Protein AF-A0A966UYW8-F1 (afdb_monomer_lite)

pLDDT: mean 93.56, std 5.07, range [69.44, 98.56]

Radius of gyration: 14.7 Å; chains: 1; bounding box: 33×31×45 Å

Structure (mmCIF, N/CA/C/O backbone):
data_AF-A0A966UYW8-F1
#
_entry.id   AF-A0A966UYW8-F1
#
loop_
_atom_site.group_PDB
_atom_site.id
_atom_site.type_symbol
_atom_site.label_atom_id
_atom_site.label_alt_id
_atom_site.label_comp_id
_atom_site.label_asym_id
_atom_site.label_entity_id
_atom_site.label_seq_id
_atom_site.pdbx_PDB_ins_code
_atom_site.Cartn_x
_atom_site.Cartn_y
_atom_site.Cartn_z
_atom_site.occupancy
_atom_site.B_iso_or_equiv
_atom_site.auth_seq_id
_atom_site.auth_comp_id
_atom_site.auth_asym_id
_atom_site.auth_atom_id
_atom_site.pdbx_PDB_model_num
ATOM 1 N N . VAL A 1 1 ? -18.154 -5.520 -30.760 1.00 69.44 1 VAL A N 1
ATOM 2 C CA . VAL A 1 1 ? -17.575 -6.535 -29.855 1.00 69.44 1 VAL A CA 1
ATOM 3 C C . VAL A 1 1 ? -16.326 -5.933 -29.238 1.00 69.44 1 VAL A C 1
ATOM 5 O O . VAL A 1 1 ? -15.535 -5.371 -29.984 1.00 69.44 1 VAL A O 1
ATOM 8 N N . GLN A 1 2 ? -16.212 -5.916 -27.909 1.00 77.81 2 GLN A N 1
ATOM 9 C CA . GLN A 1 2 ? -14.952 -5.582 -27.237 1.00 77.81 2 GLN A CA 1
ATOM 10 C C . GLN A 1 2 ? -14.099 -6.853 -27.202 1.00 77.81 2 GLN A C 1
ATOM 12 O O . GLN A 1 2 ? -14.625 -7.929 -26.926 1.00 77.81 2 GLN A O 1
ATOM 17 N N . HIS A 1 3 ? -12.822 -6.727 -27.544 1.00 86.00 3 HIS A N 1
ATOM 18 C CA . HIS A 1 3 ? -11.830 -7.787 -27.403 1.00 86.00 3 HIS A CA 1
ATOM 19 C C . HIS A 1 3 ? -10.864 -7.365 -26.297 1.00 86.00 3 HIS A C 1
ATOM 21 O O . HIS A 1 3 ? -10.427 -6.215 -26.291 1.00 86.00 3 HIS A O 1
ATOM 27 N N . GLU A 1 4 ? -10.552 -8.275 -25.378 1.00 87.56 4 GLU A N 1
ATOM 28 C CA . GLU A 1 4 ? -9.548 -8.066 -24.334 1.00 87.56 4 GLU A CA 1
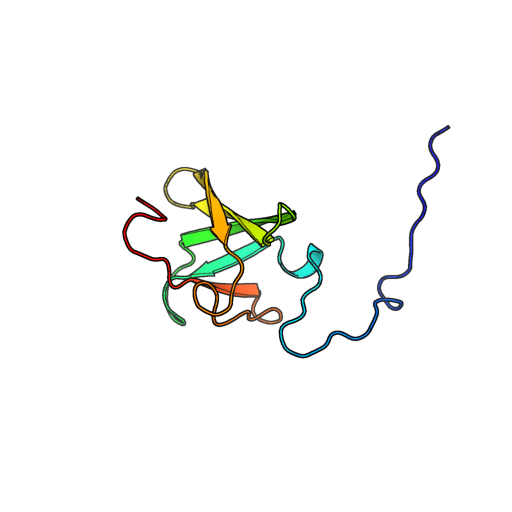ATOM 29 C C . GLU A 1 4 ? -8.221 -8.685 -24.770 1.00 87.56 4 GLU A C 1
ATOM 31 O O . GLU A 1 4 ? -8.187 -9.790 -25.319 1.00 87.56 4 GLU A O 1
ATOM 36 N N . LEU A 1 5 ? -7.134 -7.948 -24.551 1.00 89.25 5 LEU A N 1
ATOM 37 C CA . LEU A 1 5 ? -5.774 -8.421 -24.764 1.00 89.25 5 LEU A CA 1
ATOM 38 C C . LEU A 1 5 ? -5.194 -8.786 -23.401 1.00 89.25 5 LEU A C 1
ATOM 40 O O . LEU A 1 5 ? -5.120 -7.938 -22.516 1.00 89.25 5 LEU A O 1
ATOM 44 N N . LEU A 1 6 ? -4.805 -10.045 -23.249 1.00 90.31 6 LEU A N 1
ATOM 45 C CA . LEU A 1 6 ? -4.254 -10.594 -22.016 1.00 90.31 6 LEU A CA 1
ATOM 46 C C . LEU A 1 6 ? -2.822 -11.074 -22.265 1.00 90.31 6 LEU A C 1
ATOM 48 O O . LEU A 1 6 ? -2.458 -11.393 -23.399 1.00 90.31 6 LEU A O 1
ATOM 52 N N . VAL A 1 7 ? -2.040 -11.148 -21.194 1.00 90.69 7 VAL A N 1
ATOM 53 C CA . VAL A 1 7 ? -0.701 -11.747 -21.148 1.00 90.69 7 VAL A CA 1
ATOM 54 C C . VAL A 1 7 ? -0.671 -12.777 -20.018 1.00 90.69 7 VAL A C 1
ATOM 56 O O . VAL A 1 7 ? -1.425 -12.638 -19.051 1.00 90.69 7 VAL A O 1
ATOM 59 N N . ASP A 1 8 ? 0.143 -13.824 -20.149 1.00 92.31 8 ASP A N 1
ATOM 60 C CA . ASP A 1 8 ? 0.307 -14.803 -19.075 1.00 92.31 8 ASP A CA 1
ATOM 61 C C . ASP A 1 8 ? 0.999 -14.149 -17.868 1.00 92.31 8 ASP A C 1
ATOM 63 O O . ASP A 1 8 ? 1.901 -13.325 -18.017 1.00 92.31 8 ASP A O 1
ATOM 67 N N . ALA A 1 9 ? 0.585 -14.509 -16.653 1.00 86.25 9 ALA A N 1
ATOM 68 C CA . ALA A 1 9 ? 1.211 -13.992 -15.440 1.00 86.25 9 ALA A CA 1
ATOM 69 C C . ALA A 1 9 ? 2.678 -14.440 -15.304 1.00 86.25 9 ALA A C 1
ATOM 71 O O . ALA A 1 9 ? 3.461 -13.755 -14.651 1.00 86.25 9 ALA A O 1
ATOM 72 N N . ALA A 1 10 ? 3.055 -15.562 -15.923 1.00 88.50 10 ALA A N 1
ATOM 73 C CA . ALA A 1 10 ? 4.428 -16.051 -15.957 1.00 88.50 10 ALA A CA 1
ATOM 74 C C . ALA A 1 10 ? 5.347 -15.229 -16.880 1.00 88.50 10 ALA A C 1
ATOM 76 O O . ALA A 1 10 ? 6.563 -15.317 -16.737 1.00 88.50 10 ALA A O 1
ATOM 77 N N . ASP A 1 11 ? 4.789 -14.411 -17.779 1.00 90.81 11 ASP A N 1
ATOM 78 C CA . ASP A 1 11 ? 5.550 -13.541 -18.689 1.00 90.81 11 ASP A CA 1
ATOM 79 C C . ASP A 1 11 ? 5.872 -12.168 -18.062 1.00 90.81 11 ASP A C 1
ATOM 81 O O . ASP A 1 11 ? 6.305 -11.242 -18.756 1.00 90.81 11 ASP A O 1
ATOM 85 N N . ARG A 1 12 ? 5.633 -11.998 -16.753 1.00 87.88 12 ARG A N 1
ATOM 86 C CA . ARG A 1 12 ? 5.987 -10.768 -16.036 1.00 87.88 12 ARG A CA 1
ATOM 87 C C . ARG A 1 12 ? 7.501 -10.516 -16.126 1.00 87.88 12 ARG A C 1
ATOM 89 O O . ARG A 1 12 ? 8.280 -11.454 -15.948 1.00 87.88 12 ARG A O 1
ATOM 96 N N . PRO A 1 13 ? 7.927 -9.269 -16.395 1.00 87.62 13 PRO A N 1
ATOM 97 C CA . PRO A 1 13 ? 9.343 -8.930 -16.409 1.00 87.62 13 PRO A CA 1
ATOM 98 C C . PRO A 1 13 ? 9.951 -9.080 -15.011 1.00 87.62 13 PRO A C 1
ATOM 100 O O . PRO A 1 13 ? 9.260 -8.918 -14.006 1.00 87.62 13 PRO A O 1
ATOM 103 N N . GLU A 1 14 ? 11.251 -9.367 -14.960 1.00 88.69 14 GLU A N 1
ATOM 104 C CA . GLU A 1 14 ? 12.006 -9.312 -13.709 1.00 88.69 14 GLU A CA 1
ATOM 105 C C . GLU A 1 14 ? 12.050 -7.870 -13.192 1.00 88.69 14 GLU A C 1
ATOM 107 O O . GLU A 1 14 ? 12.197 -6.930 -13.975 1.0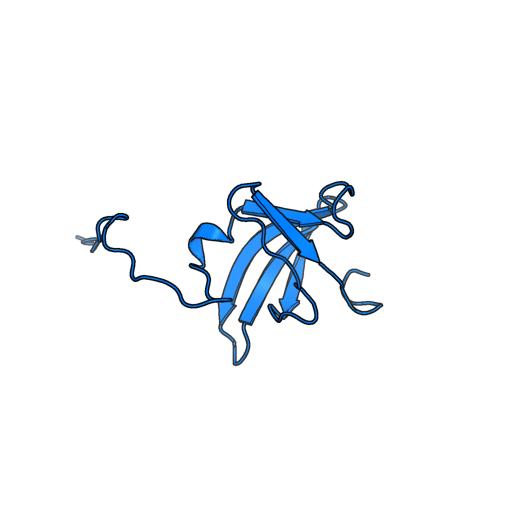0 88.69 14 GLU A O 1
ATOM 112 N N . LEU A 1 15 ? 11.898 -7.721 -11.878 1.00 90.25 15 LEU A N 1
ATOM 113 C CA . LEU A 1 15 ? 11.914 -6.439 -11.182 1.00 90.25 15 LEU A CA 1
ATOM 114 C C . LEU A 1 15 ? 13.304 -6.170 -10.608 1.00 90.25 15 LEU A C 1
ATOM 116 O O . LEU A 1 15 ? 13.963 -7.088 -10.106 1.00 90.25 15 LEU A O 1
ATOM 120 N N . GLU A 1 16 ? 13.730 -4.911 -10.646 1.00 90.88 16 GLU A N 1
ATOM 121 C CA . GLU A 1 16 ? 14.887 -4.454 -9.879 1.00 90.88 16 GLU A CA 1
ATOM 122 C C . GLU A 1 16 ? 14.535 -4.279 -8.389 1.00 90.88 16 GLU A C 1
ATOM 124 O O . GLU A 1 16 ? 13.378 -4.347 -7.965 1.00 90.88 1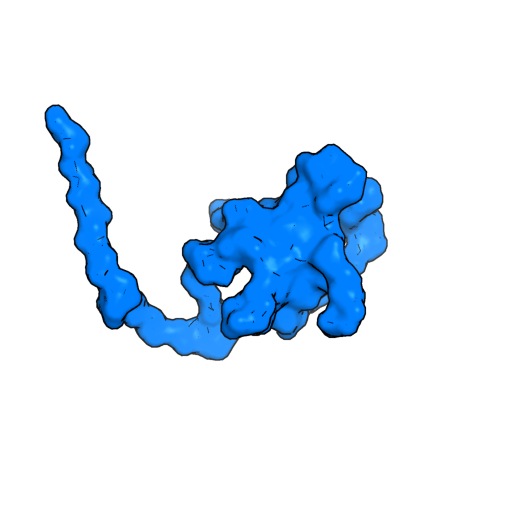6 GLU A O 1
ATOM 129 N N . GLU A 1 17 ? 15.552 -4.070 -7.551 1.00 85.44 17 GLU A N 1
ATOM 130 C CA . GLU A 1 17 ? 15.340 -3.805 -6.128 1.00 85.44 17 GLU A CA 1
ATOM 131 C C . GLU A 1 17 ? 14.529 -2.514 -5.932 1.00 85.44 17 GLU A C 1
ATOM 133 O O . GLU A 1 17 ? 14.879 -1.458 -6.455 1.00 85.44 17 GLU A O 1
ATOM 138 N N . GLY A 1 18 ? 13.441 -2.606 -5.164 1.00 84.00 18 GLY A N 1
ATOM 139 C CA . GLY A 1 18 ? 12.525 -1.487 -4.936 1.00 84.00 18 GLY A CA 1
ATOM 140 C C . GLY A 1 18 ? 11.493 -1.274 -6.047 1.00 84.00 18 GLY A C 1
ATOM 141 O O . GLY A 1 18 ? 10.671 -0.366 -5.926 1.00 84.00 18 GLY A O 1
ATOM 142 N N . GLU A 1 19 ? 11.486 -2.102 -7.094 1.00 89.94 19 GLU A N 1
ATOM 143 C CA . GLU A 1 19 ? 10.400 -2.126 -8.070 1.00 89.94 19 GLU A CA 1
ATOM 144 C C . GLU A 1 19 ? 9.298 -3.103 -7.649 1.00 89.94 19 GLU A C 1
ATOM 146 O O . GLU A 1 19 ? 9.546 -4.178 -7.102 1.00 89.94 19 GLU A O 1
ATOM 151 N N . PHE A 1 20 ? 8.052 -2.728 -7.934 1.00 91.25 20 PHE A N 1
ATOM 152 C CA . PHE A 1 20 ? 6.869 -3.506 -7.585 1.00 91.25 20 PHE A CA 1
ATOM 153 C C . PHE A 1 20 ? 5.882 -3.496 -8.746 1.00 91.25 20 PHE A C 1
ATOM 155 O O . PHE A 1 20 ? 5.660 -2.463 -9.383 1.00 91.25 20 PHE A O 1
ATOM 162 N N . HIS A 1 21 ? 5.213 -4.621 -8.993 1.00 91.50 21 HIS A N 1
ATOM 163 C CA . HIS A 1 21 ? 4.018 -4.589 -9.826 1.00 91.50 21 HIS A CA 1
ATOM 164 C C . HIS A 1 21 ? 2.856 -3.995 -9.029 1.00 91.50 21 HIS A C 1
ATOM 166 O O . HIS A 1 21 ? 2.551 -4.449 -7.930 1.00 91.50 21 HIS A O 1
ATOM 172 N N . VAL A 1 22 ? 2.142 -3.037 -9.622 1.00 90.81 22 VAL A N 1
ATOM 173 C CA . VAL A 1 22 ? 0.981 -2.379 -8.991 1.00 90.81 22 VAL A CA 1
ATOM 174 C C . VAL A 1 22 ? -0.064 -3.386 -8.504 1.00 90.81 22 VAL A C 1
ATOM 176 O O . VAL A 1 22 ? -0.596 -3.247 -7.408 1.00 90.81 22 VAL A O 1
ATOM 179 N N . LEU A 1 23 ? -0.312 -4.436 -9.291 1.00 91.19 23 LEU A N 1
ATOM 180 C CA . LEU A 1 23 ? -1.269 -5.490 -8.949 1.00 91.19 23 LEU A CA 1
ATOM 181 C C . LEU A 1 23 ? -0.905 -6.245 -7.665 1.00 91.19 23 LEU A C 1
ATOM 183 O O . LEU A 1 23 ? -1.801 -6.750 -7.000 1.00 91.19 23 LEU A O 1
ATOM 187 N N . ASP A 1 24 ? 0.381 -6.314 -7.324 1.00 94.19 24 ASP A N 1
ATOM 188 C CA . ASP A 1 24 ? 0.855 -7.018 -6.132 1.00 94.19 24 ASP A CA 1
ATOM 189 C C . ASP A 1 24 ? 0.766 -6.128 -4.878 1.00 94.19 24 ASP A C 1
ATOM 191 O O . ASP A 1 24 ? 0.796 -6.633 -3.758 1.00 94.19 24 ASP A O 1
ATOM 195 N N . LEU A 1 25 ? 0.624 -4.807 -5.053 1.00 96.62 25 LEU A N 1
ATOM 196 C CA . LEU A 1 25 ? 0.416 -3.857 -3.956 1.00 96.62 25 LEU A CA 1
ATOM 197 C C . LEU A 1 25 ? -1.048 -3.790 -3.509 1.00 96.62 25 LEU A C 1
ATOM 199 O O . LEU A 1 25 ? -1.325 -3.486 -2.350 1.00 96.62 25 LEU A O 1
ATOM 203 N N . GLN A 1 26 ? -1.994 -4.048 -4.413 1.00 97.19 26 GLN A N 1
ATOM 204 C CA . GLN A 1 26 ? -3.421 -3.988 -4.104 1.00 97.19 26 GLN A CA 1
ATOM 205 C C . GLN A 1 26 ? -3.807 -5.071 -3.088 1.00 97.19 26 GLN A C 1
ATOM 207 O O . GLN A 1 26 ? -3.467 -6.243 -3.230 1.00 97.19 26 GLN A O 1
ATOM 212 N N . GLY A 1 27 ? -4.549 -4.675 -2.055 1.00 97.56 27 GLY A N 1
ATOM 213 C CA . GLY A 1 27 ? -4.976 -5.565 -0.977 1.00 97.56 27 GLY A CA 1
ATOM 214 C C . GLY A 1 27 ? -3.959 -5.754 0.149 1.00 97.56 27 GLY A C 1
ATOM 215 O O . GLY A 1 27 ? -4.314 -6.377 1.149 1.00 97.56 27 GLY A O 1
ATOM 216 N N . LEU A 1 28 ? -2.744 -5.199 0.045 1.00 98.50 28 LEU A N 1
ATOM 217 C CA . LEU A 1 28 ? -1.786 -5.242 1.151 1.00 98.50 28 LEU A CA 1
ATOM 218 C C . LEU A 1 28 ? -2.327 -4.501 2.379 1.00 98.50 28 LEU A C 1
ATOM 220 O O . LEU A 1 28 ? -2.929 -3.425 2.279 1.00 98.50 28 LEU A O 1
ATOM 224 N N . GLU A 1 29 ? -2.069 -5.065 3.555 1.00 98.56 29 GLU A N 1
ATOM 225 C CA . GLU A 1 29 ? -2.317 -4.389 4.823 1.00 98.56 29 GLU A CA 1
ATOM 226 C C . GLU A 1 29 ? -1.297 -3.270 5.049 1.00 98.56 29 GLU A C 1
ATOM 228 O O . GLU A 1 29 ? -0.100 -3.432 4.829 1.00 98.56 29 GLU A O 1
ATOM 233 N N . VAL A 1 30 ? -1.755 -2.141 5.574 1.00 98.50 30 VAL A N 1
ATOM 234 C CA . VAL A 1 30 ? -0.897 -1.008 5.932 1.00 98.50 30 VAL A CA 1
ATOM 235 C C . VAL A 1 30 ? -0.749 -0.964 7.446 1.00 98.50 30 VAL A C 1
ATOM 237 O O . VAL A 1 30 ? -1.750 -0.917 8.167 1.00 98.50 30 VAL A O 1
ATOM 240 N N . ARG A 1 31 ? 0.490 -0.958 7.946 1.00 98.25 31 ARG A N 1
ATOM 241 C CA . ARG A 1 31 ? 0.801 -0.969 9.387 1.00 98.25 31 ARG A CA 1
ATOM 242 C C . ARG A 1 31 ? 1.707 0.195 9.771 1.00 98.25 31 ARG A C 1
ATOM 244 O O . ARG A 1 31 ? 2.521 0.630 8.971 1.00 98.25 31 ARG A O 1
ATOM 251 N N . LEU A 1 32 ? 1.602 0.675 11.012 1.00 97.06 32 LEU A N 1
ATOM 252 C CA . LEU A 1 32 ? 2.495 1.718 11.559 1.00 97.06 32 LEU A CA 1
ATOM 253 C C . LEU A 1 32 ? 3.691 1.151 12.342 1.00 97.06 32 LEU A C 1
ATOM 255 O O . LEU A 1 32 ? 4.591 1.888 12.740 1.00 97.06 32 LEU A O 1
ATOM 259 N N . SER A 1 33 ? 3.692 -0.154 12.601 1.00 96.69 33 SER A N 1
ATOM 260 C CA . SER A 1 33 ? 4.799 -0.891 13.204 1.00 96.69 33 SER A CA 1
ATOM 261 C C . SER A 1 33 ? 4.773 -2.338 12.715 1.00 96.69 33 SER A C 1
ATOM 263 O O . SER A 1 33 ? 3.710 -2.854 12.372 1.00 96.69 33 SER A O 1
ATOM 265 N N . ILE A 1 34 ? 5.932 -3.000 12.707 1.00 94.56 34 ILE A N 1
ATOM 266 C CA . ILE A 1 34 ? 6.101 -4.375 12.197 1.00 94.56 34 ILE A CA 1
ATOM 267 C C . ILE A 1 34 ? 5.125 -5.357 12.876 1.00 94.56 34 ILE A C 1
ATOM 269 O O . ILE A 1 34 ? 4.453 -6.148 12.218 1.00 94.56 34 ILE A O 1
ATOM 273 N N . GLU A 1 35 ? 4.997 -5.261 14.200 1.00 94.12 35 GLU A N 1
ATOM 274 C CA . GLU A 1 35 ? 4.109 -6.103 15.021 1.00 94.12 35 GLU A CA 1
ATOM 275 C C . GLU A 1 35 ? 2.734 -5.454 15.279 1.00 94.12 35 GLU A C 1
ATOM 277 O O . GLU A 1 35 ? 1.939 -5.946 16.082 1.00 94.12 35 GLU A O 1
ATOM 282 N N . GLY A 1 36 ? 2.463 -4.308 14.651 1.00 95.06 36 GLY A N 1
ATOM 283 C CA . GLY A 1 36 ? 1.238 -3.544 14.846 1.00 95.06 36 GLY A CA 1
ATOM 284 C C . GLY A 1 36 ? 0.039 -4.128 14.099 1.00 95.06 36 GLY A C 1
ATOM 285 O O . GLY A 1 36 ? 0.203 -4.896 13.150 1.00 95.06 36 GLY A O 1
ATOM 286 N N . PRO A 1 37 ? -1.189 -3.748 14.491 1.00 96.75 37 PRO A N 1
ATOM 287 C CA . PRO A 1 37 ? -2.374 -4.097 13.722 1.00 96.75 37 PRO A CA 1
ATOM 288 C C . PRO A 1 37 ? -2.379 -3.377 12.366 1.00 96.75 37 PRO A C 1
ATOM 290 O O . PRO A 1 37 ? -1.829 -2.280 12.227 1.00 96.75 37 PRO A O 1
ATOM 293 N N . ALA A 1 38 ? -3.067 -3.964 11.389 1.00 97.69 38 ALA A N 1
ATOM 294 C CA . ALA A 1 38 ? -3.413 -3.276 10.153 1.00 97.69 38 ALA A CA 1
ATOM 295 C C . ALA A 1 38 ? -4.333 -2.081 10.449 1.00 97.69 38 ALA A C 1
ATOM 297 O O . ALA A 1 38 ? -5.344 -2.215 11.145 1.00 97.69 38 ALA A O 1
ATOM 298 N N . ILE A 1 39 ? -3.978 -0.914 9.916 1.00 97.50 39 ILE A N 1
ATOM 299 C CA . ILE A 1 39 ? -4.747 0.329 10.063 1.00 97.50 39 ILE A CA 1
ATOM 300 C C . ILE A 1 39 ? -5.489 0.719 8.784 1.00 97.50 39 ILE A C 1
ATOM 302 O O . ILE A 1 39 ? -6.388 1.557 8.839 1.00 97.50 39 ILE A O 1
ATOM 306 N N . ALA A 1 40 ? -5.100 0.141 7.647 1.00 98.19 40 ALA A N 1
ATOM 307 C CA . ALA A 1 40 ? -5.686 0.400 6.343 1.00 98.19 40 ALA A CA 1
ATOM 308 C C . ALA A 1 40 ? -5.394 -0.750 5.371 1.00 98.19 40 ALA A C 1
ATOM 310 O O . ALA A 1 40 ? -4.577 -1.630 5.661 1.00 98.19 40 ALA A O 1
ATOM 311 N N . THR A 1 41 ? -6.025 -0.697 4.203 1.00 98.50 41 THR A N 1
ATOM 312 C CA . THR A 1 41 ? -5.764 -1.596 3.074 1.00 98.50 41 THR A CA 1
ATOM 313 C C . THR A 1 41 ? -5.433 -0.781 1.832 1.00 98.50 41 THR A C 1
ATOM 315 O O . THR A 1 41 ? -6.066 0.246 1.578 1.00 98.50 41 THR A O 1
ATOM 318 N N . VAL A 1 42 ? -4.445 -1.226 1.058 1.00 98.50 42 VAL A N 1
ATOM 319 C CA . VAL A 1 42 ? -4.116 -0.621 -0.237 1.00 98.50 42 VAL A CA 1
ATOM 320 C C . VAL A 1 42 ? -5.219 -0.927 -1.246 1.00 98.50 42 VAL A C 1
ATOM 322 O O . VAL A 1 42 ? -5.574 -2.087 -1.453 1.00 98.50 42 VAL A O 1
ATOM 325 N N . LEU A 1 43 ? -5.742 0.111 -1.890 1.00 97.94 43 LEU A N 1
ATOM 326 C CA . LEU A 1 43 ? -6.748 -0.002 -2.941 1.00 97.94 43 LEU A CA 1
ATOM 327 C C . LEU A 1 43 ? -6.130 0.062 -4.334 1.00 97.94 43 LEU A C 1
ATOM 329 O O . LEU A 1 43 ? -6.500 -0.734 -5.192 1.00 97.94 43 LEU A O 1
ATOM 333 N N . ASP A 1 44 ? -5.220 1.011 -4.563 1.00 96.38 44 ASP A N 1
ATOM 334 C CA . ASP A 1 44 ? -4.620 1.241 -5.878 1.00 96.38 44 ASP A CA 1
ATOM 335 C C . ASP A 1 44 ? -3.333 2.082 -5.796 1.00 96.38 44 ASP A C 1
ATOM 337 O O . ASP A 1 44 ? -2.986 2.610 -4.735 1.00 96.38 44 ASP A O 1
ATOM 341 N N . LEU A 1 45 ? -2.644 2.241 -6.930 1.00 95.94 45 LEU A N 1
ATOM 342 C CA . LEU A 1 45 ? -1.519 3.159 -7.107 1.00 95.94 45 LEU A CA 1
ATOM 343 C C . LEU A 1 45 ? -1.799 4.136 -8.257 1.00 95.94 45 LEU A C 1
ATOM 345 O O . LEU A 1 45 ? -2.038 3.738 -9.395 1.00 95.94 45 LEU A O 1
ATOM 349 N N . HIS A 1 46 ? -1.704 5.433 -7.976 1.00 94.88 46 HIS A N 1
ATOM 350 C CA . HIS A 1 46 ? -1.911 6.498 -8.955 1.00 94.88 46 HIS A CA 1
ATOM 351 C C . HIS A 1 46 ? -0.580 7.096 -9.404 1.00 94.88 46 HIS A C 1
ATOM 353 O O . HIS A 1 46 ? 0.172 7.628 -8.589 1.00 94.88 46 HIS A O 1
ATOM 359 N N . HIS A 1 47 ? -0.337 7.115 -10.714 1.00 91.62 47 HIS A N 1
ATOM 360 C CA . HIS A 1 47 ? 0.800 7.816 -11.313 1.00 91.62 47 HIS A CA 1
ATOM 361 C C . HIS A 1 47 ? 0.409 9.261 -11.665 1.00 91.62 47 HIS A C 1
ATOM 363 O O . HIS A 1 47 ? -0.275 9.510 -12.659 1.00 91.62 47 HIS A O 1
ATOM 369 N N . SER A 1 48 ? 0.820 10.235 -10.846 1.00 81.44 48 SER A N 1
ATOM 370 C CA . SER A 1 48 ? 0.493 11.665 -11.013 1.00 81.44 48 SER A CA 1
ATOM 371 C C . SER A 1 48 ? 1.732 12.551 -10.849 1.00 81.44 48 SER A C 1
ATOM 373 O O . SER A 1 48 ? 1.799 13.417 -9.978 1.00 81.44 48 SER A O 1
ATOM 375 N N . GLY A 1 49 ? 2.760 12.301 -11.663 1.00 86.94 49 GLY A N 1
ATOM 376 C CA . GLY A 1 49 ? 4.076 12.950 -11.561 1.00 86.94 49 GLY A CA 1
ATOM 377 C C . GLY A 1 49 ? 4.961 12.371 -10.451 1.00 86.94 49 GLY A C 1
ATOM 378 O O . GLY A 1 49 ? 6.166 12.280 -10.644 1.00 86.94 49 GLY A O 1
ATOM 379 N N . ASN A 1 50 ? 4.346 11.922 -9.355 1.00 89.00 50 ASN A N 1
ATOM 380 C CA . ASN A 1 50 ? 4.881 10.961 -8.391 1.00 89.00 50 ASN A CA 1
ATOM 381 C C . ASN A 1 50 ? 3.857 9.832 -8.199 1.00 89.00 50 ASN A C 1
ATOM 383 O O . ASN A 1 50 ? 2.687 9.987 -8.574 1.00 89.00 50 ASN A O 1
ATOM 387 N N . ASP A 1 51 ? 4.285 8.751 -7.557 1.00 94.62 51 ASP A N 1
ATOM 388 C CA . ASP A 1 51 ? 3.432 7.606 -7.252 1.00 94.62 51 ASP A CA 1
ATOM 389 C C . ASP A 1 51 ? 2.704 7.822 -5.926 1.00 94.62 51 ASP A C 1
ATOM 391 O O . ASP A 1 51 ? 3.310 8.173 -4.908 1.00 94.62 51 ASP A O 1
ATOM 395 N N . LEU A 1 52 ? 1.383 7.654 -5.947 1.00 96.62 52 LEU A N 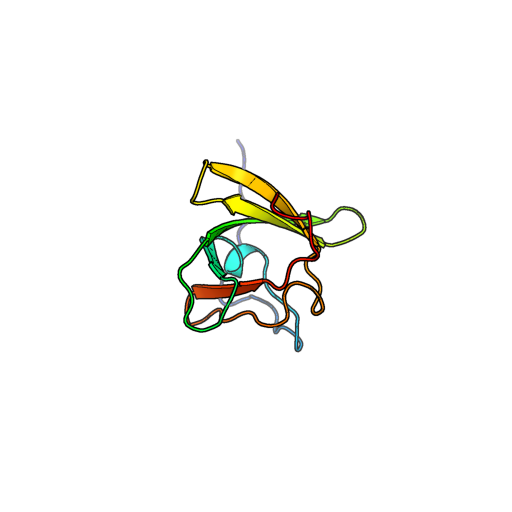1
ATOM 396 C CA . LEU A 1 52 ? 0.507 7.840 -4.795 1.00 96.62 52 LEU A CA 1
ATOM 397 C C . LEU A 1 52 ? -0.266 6.549 -4.520 1.00 96.62 52 LEU A C 1
ATOM 399 O O . LEU A 1 52 ? -1.109 6.151 -5.319 1.00 96.62 52 LEU A O 1
ATOM 403 N N . LEU A 1 53 ? -0.016 5.925 -3.372 1.00 97.31 53 LEU A N 1
ATOM 404 C CA . LEU A 1 53 ? -0.819 4.823 -2.854 1.00 97.31 53 LEU A CA 1
ATOM 405 C C . LEU A 1 53 ? -2.171 5.349 -2.381 1.00 97.31 53 LEU A C 1
ATOM 407 O O . LEU A 1 53 ? -2.234 6.200 -1.492 1.00 97.31 53 LEU A O 1
ATOM 411 N N . GLU A 1 54 ? -3.249 4.821 -2.947 1.00 97.56 54 GLU A N 1
ATOM 412 C CA . GLU A 1 54 ? -4.587 4.977 -2.391 1.00 97.56 54 GLU A CA 1
ATOM 413 C C . GLU A 1 54 ? -4.804 3.904 -1.327 1.00 97.56 54 GLU A C 1
ATOM 415 O O . GLU A 1 54 ? -4.726 2.709 -1.610 1.00 97.56 54 GLU A O 1
ATOM 420 N N . ILE A 1 55 ? -5.082 4.333 -0.099 1.00 98.12 55 ILE A N 1
ATOM 421 C CA . ILE A 1 55 ? -5.366 3.443 1.028 1.00 98.12 55 ILE A CA 1
ATOM 422 C C . ILE A 1 55 ? -6.739 3.757 1.612 1.00 98.12 55 ILE A C 1
ATOM 424 O O . ILE A 1 55 ? -7.157 4.915 1.632 1.00 98.12 55 ILE A O 1
ATOM 428 N N . GLU A 1 56 ? -7.422 2.741 2.127 1.00 98.19 56 GLU A N 1
ATOM 429 C CA . GLU A 1 56 ? -8.684 2.879 2.858 1.00 98.19 56 GLU A CA 1
ATOM 430 C C . GLU A 1 56 ? -8.464 2.599 4.342 1.00 98.19 56 GLU A C 1
ATOM 432 O O . GLU A 1 56 ? -8.050 1.500 4.711 1.00 98.19 56 GLU A O 1
ATOM 437 N N . LEU A 1 57 ? -8.715 3.596 5.193 1.00 97.19 57 LEU A N 1
ATOM 438 C CA . LEU A 1 57 ? -8.527 3.487 6.637 1.00 97.19 57 LEU A CA 1
ATOM 439 C C . LEU A 1 57 ? -9.580 2.568 7.263 1.00 97.19 57 LEU A C 1
ATOM 441 O O . LEU A 1 57 ? -10.782 2.798 7.136 1.00 97.19 57 LEU A O 1
ATOM 445 N N . SER A 1 58 ? -9.138 1.594 8.055 1.00 96.00 58 SER A N 1
ATOM 446 C CA . SER A 1 58 ? -10.022 0.653 8.755 1.00 96.00 58 SER A CA 1
ATOM 447 C C . SER A 1 58 ? -10.891 1.322 9.828 1.00 96.00 58 SER A C 1
ATOM 449 O O . SER A 1 58 ? -11.890 0.752 10.260 1.00 96.00 58 SER A O 1
ATOM 451 N N . SER A 1 59 ? -10.509 2.513 10.301 1.00 93.88 59 SER A N 1
ATOM 452 C CA . SER A 1 59 ? -11.215 3.237 11.363 1.00 93.88 59 SER A CA 1
ATOM 453 C C . SER A 1 59 ? -12.545 3.842 10.917 1.00 93.88 59 SER A C 1
ATOM 455 O O . SER A 1 59 ? -13.498 3.859 11.695 1.00 93.88 59 SER A O 1
ATOM 457 N N . ASP A 1 60 ? -12.599 4.384 9.701 1.00 93.75 60 ASP A N 1
ATOM 458 C CA . ASP A 1 60 ? -13.713 5.207 9.213 1.00 93.75 60 ASP A CA 1
ATOM 459 C C . ASP A 1 60 ? -14.018 5.020 7.714 1.00 93.75 60 ASP A C 1
ATOM 461 O O . ASP A 1 60 ? -14.942 5.651 7.199 1.00 93.75 60 ASP A O 1
ATOM 465 N N . GLY A 1 61 ? -13.274 4.159 7.010 1.00 95.25 61 GLY A N 1
ATOM 466 C CA . GLY A 1 61 ? -13.406 3.936 5.568 1.00 95.25 61 GLY A CA 1
ATOM 467 C C . GLY A 1 61 ? -12.947 5.121 4.718 1.00 95.25 61 GLY A C 1
ATOM 468 O O . GLY A 1 61 ? -13.213 5.159 3.515 1.00 95.25 61 GLY A O 1
ATOM 469 N N . ARG A 1 62 ? -12.297 6.129 5.314 1.00 95.50 62 ARG A N 1
ATOM 470 C CA . ARG A 1 62 ? -11.782 7.274 4.567 1.00 95.50 62 ARG A CA 1
ATOM 471 C C . ARG A 1 62 ? -10.642 6.819 3.665 1.00 95.50 62 ARG A C 1
ATOM 473 O O . ARG A 1 62 ? -9.765 6.063 4.078 1.00 95.50 62 ARG A O 1
ATOM 480 N N . ARG A 1 63 ? -10.641 7.346 2.442 1.00 96.81 63 ARG A N 1
ATOM 481 C CA . ARG A 1 63 ? -9.575 7.112 1.470 1.00 96.81 63 ARG A CA 1
ATOM 482 C C . ARG A 1 63 ? -8.540 8.220 1.516 1.00 96.81 63 ARG A C 1
ATOM 484 O O . ARG A 1 63 ? -8.894 9.401 1.540 1.00 96.81 63 ARG A O 1
ATOM 491 N N . CYS A 1 64 ? -7.275 7.830 1.505 1.00 95.31 64 CYS A N 1
ATOM 492 C CA . CYS A 1 64 ? -6.133 8.731 1.583 1.00 95.31 64 CYS A CA 1
ATOM 493 C C . CYS A 1 64 ? -5.149 8.422 0.455 1.00 95.31 64 CYS A C 1
ATOM 495 O O . CYS A 1 64 ? -4.964 7.262 0.097 1.00 95.31 64 CYS A O 1
ATOM 497 N N . LEU A 1 65 ? -4.498 9.463 -0.069 1.00 95.94 65 LEU A N 1
ATOM 498 C CA . LEU A 1 65 ? -3.387 9.330 -1.007 1.00 95.94 65 LEU A CA 1
ATOM 499 C C . LEU A 1 65 ? -2.074 9.554 -0.263 1.00 95.94 65 LEU A C 1
ATOM 501 O O . LEU A 1 65 ? -1.871 10.600 0.357 1.00 95.94 65 LEU A O 1
ATOM 505 N N . VAL A 1 66 ? -1.189 8.571 -0.337 1.00 96.44 66 VAL A N 1
ATOM 506 C CA . VAL A 1 66 ? 0.090 8.539 0.367 1.00 96.44 66 VAL A CA 1
ATOM 507 C C . VAL A 1 66 ? 1.215 8.454 -0.661 1.00 96.44 66 VAL A C 1
ATOM 509 O O . VAL A 1 66 ? 1.176 7.563 -1.503 1.00 96.44 66 VAL A O 1
ATOM 512 N N . PRO A 1 67 ? 2.237 9.326 -0.621 1.00 96.25 67 PRO A N 1
ATOM 513 C CA . PRO A 1 67 ? 3.374 9.189 -1.525 1.00 96.25 67 PRO A CA 1
ATOM 514 C C . PRO A 1 67 ? 4.086 7.848 -1.330 1.00 96.25 67 PRO A C 1
ATOM 516 O O . PRO A 1 67 ? 4.494 7.519 -0.214 1.00 96.25 67 PRO A O 1
ATOM 519 N N . PHE A 1 68 ?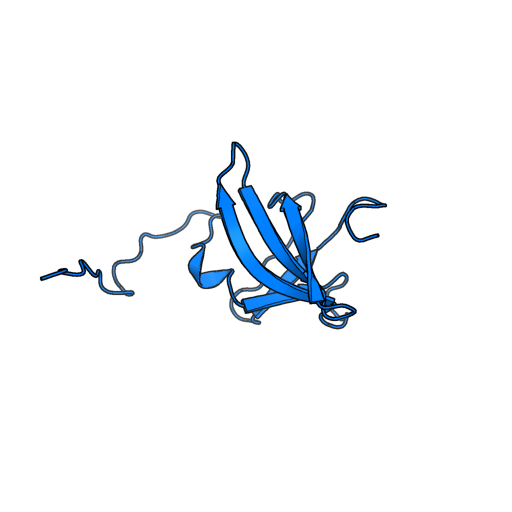 4.248 7.094 -2.416 1.00 96.06 68 PHE A N 1
ATOM 520 C CA . PHE A 1 68 ? 4.912 5.796 -2.405 1.00 96.06 68 PHE A CA 1
ATOM 521 C C . PHE A 1 68 ? 6.412 5.972 -2.632 1.00 96.06 68 PHE A C 1
ATOM 523 O O . PHE A 1 68 ? 6.923 5.889 -3.743 1.00 96.06 68 PHE A O 1
ATOM 530 N N . VAL A 1 69 ? 7.108 6.311 -1.550 1.00 94.88 69 VAL A N 1
ATOM 531 C CA . VAL A 1 69 ? 8.558 6.518 -1.517 1.00 94.88 69 VAL A CA 1
ATOM 532 C C . VAL A 1 69 ? 9.126 5.862 -0.268 1.00 94.88 69 VAL A C 1
ATOM 534 O O . VAL A 1 69 ? 8.453 5.845 0.759 1.00 94.88 69 VAL A O 1
ATOM 537 N N . GLU A 1 70 ? 10.377 5.408 -0.316 1.00 94.88 70 GLU A N 1
ATOM 538 C CA . GLU A 1 70 ? 11.046 4.696 0.788 1.00 94.88 70 GLU A CA 1
ATOM 539 C C . GLU A 1 70 ? 10.969 5.444 2.134 1.00 94.88 70 GLU A C 1
ATOM 541 O O . GLU A 1 70 ? 10.771 4.848 3.185 1.00 94.88 70 GLU A O 1
ATOM 546 N N . ALA A 1 71 ? 11.034 6.780 2.122 1.00 96.12 71 ALA A N 1
ATOM 547 C CA . ALA A 1 71 ? 10.941 7.587 3.343 1.00 96.12 71 ALA A CA 1
ATOM 548 C C . ALA A 1 71 ? 9.578 7.496 4.065 1.00 96.12 71 ALA A C 1
ATOM 550 O O . ALA A 1 71 ? 9.483 7.845 5.243 1.00 96.12 71 ALA A O 1
ATOM 551 N N . ILE A 1 72 ? 8.520 7.099 3.355 1.00 96.81 72 ILE A N 1
ATOM 552 C CA . ILE A 1 72 ? 7.154 6.970 3.882 1.00 96.81 72 ILE A CA 1
ATOM 553 C C . ILE A 1 72 ? 6.724 5.502 3.923 1.00 96.81 72 ILE A C 1
ATOM 555 O O . ILE A 1 72 ? 6.014 5.114 4.846 1.00 96.81 72 ILE A O 1
ATOM 559 N N . VAL A 1 73 ? 7.159 4.694 2.958 1.00 97.25 73 VAL A N 1
ATOM 560 C CA . VAL A 1 73 ? 6.911 3.253 2.879 1.00 97.25 73 VAL A CA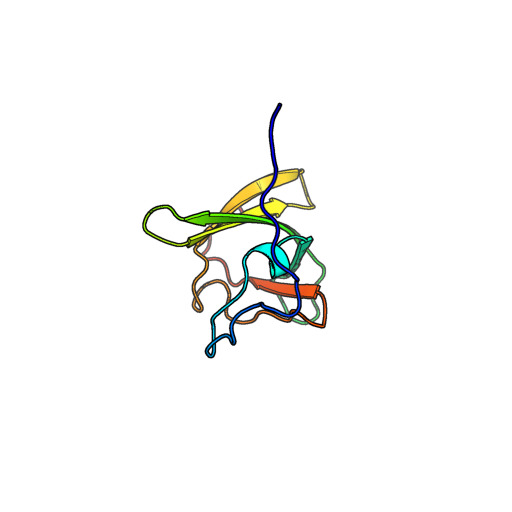 1
ATOM 561 C C . VAL A 1 73 ? 8.259 2.528 2.789 1.00 97.25 73 VAL A C 1
ATOM 563 O O . VAL A 1 73 ? 8.682 2.158 1.696 1.00 97.25 73 VAL A O 1
ATOM 566 N N . PRO A 1 74 ? 8.981 2.384 3.915 1.00 96.75 74 PRO A N 1
ATOM 567 C CA . PRO A 1 74 ? 10.335 1.826 3.914 1.00 96.75 74 PRO A CA 1
ATOM 568 C C . PRO A 1 74 ? 10.380 0.315 3.679 1.00 96.75 74 PRO A C 1
ATOM 570 O O . PRO A 1 74 ? 11.420 -0.209 3.296 1.00 96.75 74 PRO A O 1
ATOM 573 N N . GLU A 1 75 ? 9.281 -0.400 3.930 1.00 96.81 75 GLU A N 1
ATOM 574 C CA . GLU A 1 75 ? 9.240 -1.857 3.821 1.00 96.81 75 GLU A CA 1
ATOM 575 C C . GLU A 1 75 ? 7.942 -2.322 3.160 1.00 96.81 75 GLU A C 1
ATOM 577 O O . GLU A 1 75 ? 6.849 -1.903 3.552 1.00 96.81 75 GLU A O 1
ATOM 582 N N . VAL A 1 76 ? 8.068 -3.234 2.194 1.00 97.25 76 VAL A N 1
ATOM 583 C CA . VAL A 1 76 ? 6.953 -3.901 1.513 1.00 97.25 76 VAL A CA 1
ATOM 584 C C . VAL A 1 76 ? 7.190 -5.407 1.575 1.00 97.25 76 VAL A C 1
ATOM 586 O O . VAL A 1 76 ? 8.134 -5.930 0.987 1.00 97.25 76 VAL A O 1
ATOM 589 N N . HIS A 1 77 ? 6.319 -6.106 2.292 1.00 96.56 77 HIS A N 1
ATOM 590 C CA . HIS A 1 77 ? 6.402 -7.537 2.569 1.00 96.56 77 HIS A CA 1
ATOM 591 C C . HIS A 1 77 ? 5.326 -8.267 1.759 1.00 96.56 77 HIS A C 1
ATOM 593 O O . HIS A 1 77 ? 4.254 -8.598 2.266 1.00 96.56 77 HIS A O 1
ATOM 599 N N . LEU A 1 78 ? 5.584 -8.464 0.459 1.00 94.81 78 LEU A N 1
ATOM 600 C CA . LEU A 1 78 ? 4.608 -9.039 -0.484 1.00 94.81 78 LEU A CA 1
ATOM 601 C C . LEU A 1 78 ? 4.179 -10.463 -0.107 1.00 94.81 78 LEU A C 1
ATOM 603 O O . LEU A 1 78 ? 3.011 -10.814 -0.258 1.00 94.81 78 LEU A O 1
ATOM 607 N N . ALA A 1 79 ? 5.109 -11.287 0.384 1.00 94.62 79 ALA A N 1
ATOM 608 C CA . ALA A 1 79 ? 4.817 -12.669 0.759 1.00 94.62 79 ALA A CA 1
ATOM 609 C C . ALA A 1 79 ? 3.923 -12.745 2.007 1.00 94.62 79 ALA A C 1
ATOM 611 O O . ALA A 1 79 ? 3.061 -13.617 2.112 1.00 94.62 79 ALA A O 1
ATOM 612 N N . GLU A 1 80 ? 4.118 -11.817 2.942 1.00 96.62 80 GLU A N 1
ATOM 613 C CA . GLU A 1 80 ? 3.347 -11.693 4.174 1.00 96.62 80 GLU A CA 1
ATOM 614 C C . GLU A 1 80 ? 2.069 -10.855 4.001 1.00 96.62 80 GLU A C 1
ATOM 616 O O . GLU A 1 80 ? 1.207 -10.878 4.880 1.00 96.62 80 GLU A O 1
ATOM 621 N N . GLY A 1 81 ? 1.932 -10.125 2.892 1.00 97.31 81 GLY A N 1
ATOM 622 C CA . GLY A 1 81 ? 0.733 -9.368 2.538 1.00 97.31 81 GLY A CA 1
ATOM 623 C C . GLY A 1 81 ? 0.590 -8.009 3.230 1.00 97.31 81 GLY A C 1
ATOM 624 O O . GLY A 1 81 ? -0.537 -7.567 3.458 1.00 97.31 81 GLY A O 1
ATOM 625 N N . TRP A 1 82 ? 1.687 -7.333 3.588 1.00 98.25 82 TRP A N 1
ATOM 626 C CA . TRP A 1 82 ? 1.618 -6.032 4.268 1.00 98.25 82 TRP A CA 1
ATOM 627 C C . TRP A 1 82 ? 2.782 -5.090 3.927 1.00 98.25 82 TRP A C 1
ATOM 629 O O . TRP A 1 82 ? 3.816 -5.510 3.416 1.00 98.25 82 TRP A O 1
ATOM 639 N N . LEU A 1 83 ? 2.622 -3.800 4.224 1.00 98.31 83 LEU A N 1
ATOM 640 C CA . LEU A 1 83 ? 3.669 -2.780 4.129 1.00 98.31 83 LEU A CA 1
ATOM 641 C C . LEU A 1 83 ? 3.748 -1.929 5.401 1.00 98.31 83 LEU A C 1
ATOM 643 O O . LEU A 1 83 ? 2.759 -1.755 6.127 1.00 98.31 83 LEU A O 1
ATOM 647 N N . LEU A 1 84 ? 4.938 -1.398 5.671 1.00 98.38 84 LEU A N 1
ATOM 648 C CA . LEU A 1 84 ? 5.184 -0.482 6.778 1.00 98.38 84 LEU A CA 1
ATOM 649 C C . LEU A 1 84 ? 4.989 0.956 6.303 1.00 98.38 84 LEU A C 1
ATOM 651 O O . LEU A 1 84 ? 5.620 1.380 5.344 1.00 98.38 84 LEU A O 1
ATOM 655 N N . LEU A 1 85 ? 4.156 1.718 7.004 1.00 98.19 85 LEU A N 1
ATOM 656 C CA . LEU A 1 85 ? 3.910 3.130 6.750 1.00 98.19 85 LEU A CA 1
ATOM 657 C C . LEU A 1 85 ? 4.485 3.975 7.892 1.00 98.19 85 LEU A C 1
ATOM 659 O O . LEU A 1 85 ? 4.098 3.825 9.051 1.00 98.19 85 LEU A O 1
ATOM 663 N N . THR A 1 86 ? 5.359 4.920 7.556 1.00 97.25 86 THR A N 1
ATOM 664 C CA . THR A 1 86 ? 5.933 5.924 8.462 1.00 97.25 86 THR A CA 1
ATOM 665 C C . THR A 1 86 ? 5.474 7.323 8.043 1.00 97.25 86 THR A C 1
ATOM 667 O O . THR A 1 86 ? 6.241 8.096 7.461 1.00 97.25 86 THR A O 1
ATOM 670 N N . PRO A 1 87 ? 4.198 7.673 8.288 1.00 94.88 87 PRO A N 1
ATOM 671 C CA . PRO A 1 87 ? 3.623 8.897 7.759 1.00 94.88 87 PRO A CA 1
ATOM 672 C C . PRO A 1 87 ? 4.145 10.125 8.530 1.00 94.88 87 PRO A C 1
ATOM 674 O O . PRO A 1 87 ? 4.284 10.075 9.758 1.00 94.88 87 PRO A O 1
ATOM 677 N N . PRO A 1 88 ? 4.387 11.269 7.864 1.00 93.81 88 PRO A N 1
ATOM 678 C CA . PRO A 1 88 ? 4.582 12.530 8.561 1.00 93.81 88 PRO A CA 1
ATOM 679 C C . PRO A 1 88 ? 3.319 12.915 9.341 1.00 93.81 88 PRO A C 1
ATOM 681 O O . PRO A 1 88 ? 2.194 12.555 8.985 1.00 93.81 88 PRO A O 1
ATOM 684 N N . LYS A 1 89 ? 3.505 13.695 10.409 1.00 91.44 89 LYS A N 1
ATOM 685 C CA . LYS A 1 89 ? 2.401 14.190 11.239 1.00 91.44 89 LYS A CA 1
ATOM 686 C C . LYS A 1 89 ? 1.353 14.905 10.377 1.00 91.44 89 LYS A C 1
ATOM 688 O O . LYS A 1 89 ? 1.716 15.750 9.561 1.00 91.44 89 LYS A O 1
ATOM 693 N N . GLY A 1 90 ? 0.072 14.611 10.600 1.00 88.88 90 GLY A N 1
ATOM 694 C CA . GLY A 1 90 ? -1.031 15.212 9.850 1.00 88.88 90 GLY A CA 1
ATOM 695 C C . GLY A 1 90 ? -1.409 14.492 8.558 1.00 88.88 90 GLY A C 1
ATOM 696 O O . GLY A 1 90 ? -2.432 14.840 7.983 1.00 88.88 90 GLY A O 1
ATOM 697 N N . LEU A 1 91 ? -0.631 13.509 8.083 1.00 90.75 91 LEU A N 1
ATOM 698 C CA . LEU A 1 91 ? -0.955 12.820 6.826 1.00 90.75 91 LEU A CA 1
ATOM 699 C C . LEU A 1 91 ? -2.218 11.949 6.938 1.00 90.75 91 LEU A C 1
ATOM 701 O O . LEU A 1 91 ? -2.952 11.822 5.963 1.00 90.75 91 LEU A O 1
ATOM 705 N N . LEU A 1 92 ? -2.461 11.358 8.112 1.00 89.19 92 LEU A N 1
ATOM 706 C CA . LEU A 1 92 ? -3.606 10.477 8.375 1.00 89.19 92 LEU A CA 1
ATOM 707 C C . LEU A 1 92 ? -4.648 11.101 9.319 1.00 89.19 92 LEU A C 1
ATOM 709 O O . LEU A 1 92 ? -5.593 10.414 9.698 1.00 89.19 92 LEU A O 1
ATOM 713 N N . ASP A 1 93 ? -4.484 12.363 9.720 1.00 83.50 93 ASP A N 1
ATOM 714 C CA . ASP A 1 93 ? -5.382 13.036 10.676 1.00 83.50 93 ASP A CA 1
ATOM 715 C C . ASP A 1 93 ? -6.661 13.578 10.010 1.00 83.50 93 ASP A C 1
ATOM 717 O O . ASP A 1 93 ? -6.678 13.766 8.769 1.00 83.50 93 ASP A O 1
#

Foldseek 3Di:
DDDDDDDDPVPDDDDDPPDDDFVLQFQAFEAQDPPGDGQWGFHTWDDDVFIWTWIQGPPPRDTATDGPDCVQFVDDDSVVRHTHGDDDPPRVD

Secondary structure (DSSP, 8-state):
--------GGGPPPPPTT---HHHHTT-EEESSTTSPEEEEEEEEEEESEEEEEEEETTT--EEEEE-STTT--EEETTTTEEE--PPTTS--

Sequence (93 aa):
VQHELLVDAADRPELEEGEFHVLDLQGLEVRLSIEGPAIATVLDLHHSGNDLLEIELSSDGRRCLVPFVEAIVPEVHLAEGWLLLTPPKGLLD